Protein AF-A0A939FJS9-F1 (afdb_monomer)

Mean predicted aligned error: 6.56 Å

pLDDT: mean 89.85, std 13.13, range [45.47, 98.62]

Solvent-accessible surface area (backbone atoms only — not comparable to full-atom values): 5928 Å² total; per-residue (Å²): 131,86,79,87,69,78,88,71,58,67,50,75,50,76,41,86,49,49,79,48,79,47,75,41,85,88,76,39,36,36,40,40,39,37,29,63,54,48,31,44,37,36,37,66,84,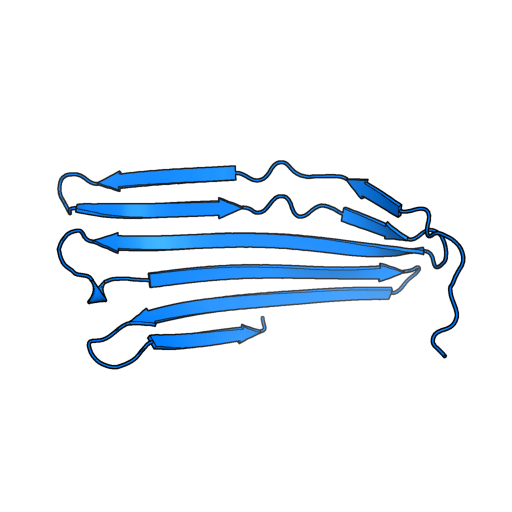80,51,42,33,38,36,42,48,47,42,37,41,38,36,38,34,69,96,37,83,51,58,33,35,41,38,39,40,40,37,42,36,41,34,46,89,94,49,72,49,77,50,39,37,41,37,40,36,39,41,55,103,85,49,75,52,76,50,77,44,82,108

Sequence (107 aa):
PPREGPPHSVWLTPIPGERRVEYDAETGEQVITTTPADGVMTDHADGLTRGGEALDRFRLVEGDPLSATVESEREETLSRGEWAVRVHTRSRMTADAHEFCVVNHLA

Radius of gyration: 19.01 Å; Cα contacts (8 Å, |Δi|>4): 238; chains: 1; bounding box: 45×37×49 Å

Foldseek 3Di:
DDDDDDPWPKDWDWDDKDWDWDADPVFQKIKIKIWDRWTWMATPVQGKIKTKTKIKIWMDHPPDPQATKIKMWMWIKIDHDPDIDIWIKIKMWGDDPPDIDIDMDTD

Structure (mmCIF, N/CA/C/O backbone):
data_AF-A0A939FJS9-F1
#
_entry.id   AF-A0A939FJS9-F1
#
loop_
_atom_site.group_PDB
_atom_site.id
_atom_site.type_symbol
_atom_site.label_atom_id
_atom_site.label_alt_id
_atom_site.label_comp_id
_atom_site.label_asym_id
_atom_site.label_entity_id
_atom_site.label_seq_id
_atom_site.pdbx_PDB_ins_code
_atom_site.Cartn_x
_atom_site.Cartn_y
_atom_site.Cartn_z
_atom_site.occupancy
_atom_site.B_iso_or_equiv
_atom_site.auth_seq_id
_atom_site.auth_comp_id
_atom_site.auth_asym_id
_atom_site.auth_atom_id
_atom_site.pdbx_PDB_model_num
ATOM 1 N N . PRO A 1 1 ? 27.212 -23.311 -8.558 1.00 45.47 1 PRO A N 1
ATOM 2 C CA . PRO A 1 1 ? 27.299 -22.010 -7.852 1.00 45.47 1 PRO A CA 1
ATOM 3 C C . PRO A 1 1 ? 26.573 -20.902 -8.637 1.00 45.47 1 PRO A C 1
ATOM 5 O O . PRO A 1 1 ? 26.569 -20.973 -9.868 1.00 45.47 1 PRO A O 1
ATOM 8 N N . PRO A 1 2 ? 25.964 -19.903 -7.973 1.00 45.78 2 PRO A N 1
ATOM 9 C CA . PRO A 1 2 ? 25.552 -18.673 -8.647 1.00 45.78 2 PRO A CA 1
ATOM 10 C C . PRO A 1 2 ? 26.795 -18.027 -9.269 1.00 45.78 2 PRO A C 1
ATOM 12 O O . PRO A 1 2 ? 27.852 -18.001 -8.638 1.00 45.78 2 PRO A O 1
ATOM 15 N N . ARG A 1 3 ? 26.710 -17.573 -10.521 1.00 55.31 3 ARG A N 1
ATOM 16 C CA . ARG A 1 3 ? 27.786 -16.775 -11.120 1.00 55.31 3 ARG A CA 1
ATOM 17 C C . ARG A 1 3 ? 27.683 -15.359 -10.563 1.00 55.31 3 ARG A C 1
ATOM 19 O O . ARG A 1 3 ? 26.636 -14.741 -10.725 1.00 55.31 3 ARG A O 1
ATOM 26 N N . GLU A 1 4 ? 28.749 -14.861 -9.942 1.00 50.12 4 GLU A N 1
ATOM 27 C CA . GLU A 1 4 ? 28.893 -13.427 -9.684 1.00 50.12 4 GLU A CA 1
ATOM 28 C C . GLU A 1 4 ? 28.947 -12.701 -11.033 1.00 50.12 4 GLU A C 1
ATOM 30 O O . GLU A 1 4 ? 29.824 -12.960 -11.862 1.00 50.12 4 GLU A O 1
ATOM 35 N N . GLY A 1 5 ?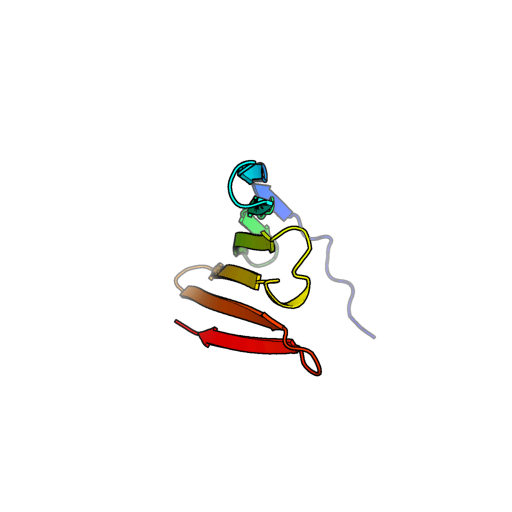 27.943 -11.860 -11.284 1.00 55.59 5 GLY A N 1
ATOM 36 C CA . GLY A 1 5 ? 27.952 -10.907 -12.387 1.00 55.59 5 GLY A CA 1
ATOM 37 C C . GLY A 1 5 ? 28.833 -9.699 -12.051 1.00 55.59 5 GLY A C 1
ATOM 38 O O . GLY A 1 5 ? 29.164 -9.490 -10.882 1.00 55.59 5 GLY A O 1
ATOM 39 N N . PRO A 1 6 ? 29.239 -8.902 -13.054 1.00 57.62 6 PRO A N 1
ATOM 40 C CA . PRO A 1 6 ? 29.939 -7.647 -12.800 1.00 57.62 6 PRO A CA 1
ATOM 41 C C . PRO A 1 6 ? 29.091 -6.731 -11.896 1.00 57.62 6 PRO A C 1
ATOM 43 O O . PRO A 1 6 ? 27.864 -6.830 -11.916 1.00 57.62 6 PRO A O 1
ATOM 46 N N . PRO A 1 7 ? 29.713 -5.835 -11.108 1.00 58.28 7 PRO A N 1
ATOM 47 C CA . PRO A 1 7 ? 28.971 -4.869 -10.309 1.00 58.28 7 PRO A CA 1
ATOM 48 C C . PRO A 1 7 ? 28.065 -4.040 -11.225 1.00 58.28 7 PRO A C 1
ATOM 50 O O . PRO A 1 7 ? 28.537 -3.369 -12.143 1.00 58.28 7 PRO A O 1
ATOM 53 N N . HIS A 1 8 ? 26.759 -4.123 -10.988 1.00 59.72 8 HIS A N 1
ATOM 54 C CA . HIS A 1 8 ? 25.753 -3.391 -11.746 1.00 59.72 8 HIS A CA 1
ATOM 55 C C . HIS A 1 8 ? 25.898 -1.895 -11.447 1.00 59.72 8 HIS A C 1
ATOM 57 O O . HIS A 1 8 ? 25.835 -1.484 -10.286 1.00 59.72 8 HIS A O 1
ATOM 63 N N . SER A 1 9 ? 26.106 -1.068 -12.476 1.00 66.00 9 SER A N 1
ATOM 64 C CA . SER A 1 9 ? 25.958 0.379 -12.330 1.00 66.00 9 SER A CA 1
ATOM 65 C C . SER A 1 9 ? 24.469 0.702 -12.363 1.00 66.00 9 SER A C 1
ATOM 67 O O . SER A 1 9 ? 23.807 0.601 -13.394 1.00 66.00 9 SER A O 1
ATOM 69 N N . VAL A 1 10 ? 23.946 1.042 -11.191 1.00 71.94 10 VAL A N 1
ATOM 70 C CA . VAL A 1 10 ? 2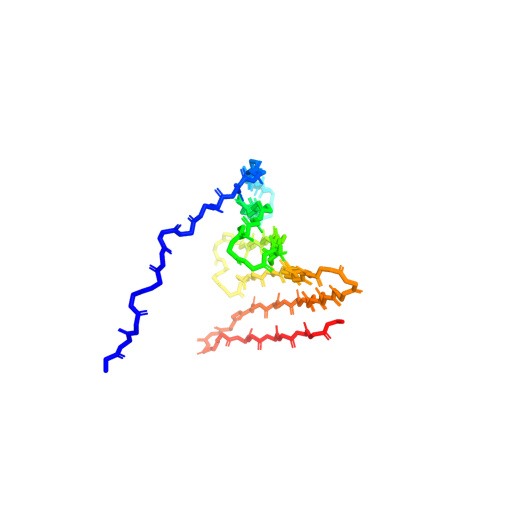2.540 1.368 -10.978 1.00 71.94 10 VAL A CA 1
ATOM 71 C C . VAL A 1 10 ? 22.399 2.878 -10.840 1.00 71.94 10 VAL A C 1
ATOM 73 O O . VAL A 1 10 ? 23.116 3.488 -10.045 1.00 71.94 10 VAL A O 1
ATOM 76 N N . TRP A 1 11 ? 21.450 3.473 -11.561 1.00 72.88 11 TRP A N 1
ATOM 77 C CA . TRP A 1 11 ? 20.958 4.813 -11.227 1.00 72.88 11 TRP A CA 1
ATOM 78 C C . TRP A 1 11 ? 19.673 4.708 -10.444 1.00 72.88 11 TRP A C 1
ATOM 80 O O . TRP A 1 11 ? 18.785 3.950 -10.820 1.00 72.88 11 TRP A O 1
ATOM 90 N N . LEU A 1 12 ? 19.579 5.506 -9.386 1.00 73.44 12 LEU A N 1
ATOM 91 C CA . LEU A 1 12 ? 18.376 5.680 -8.594 1.00 73.44 12 LEU A CA 1
ATOM 92 C C . LEU A 1 12 ? 17.941 7.139 -8.708 1.00 73.44 12 LEU A C 1
ATOM 94 O O . LEU A 1 12 ? 18.711 8.040 -8.375 1.00 73.44 12 LEU A O 1
ATOM 98 N N . THR A 1 13 ? 16.706 7.360 -9.141 1.00 74.25 13 THR A N 1
ATOM 99 C CA . THR A 1 13 ? 16.028 8.651 -8.992 1.00 74.25 13 THR A CA 1
ATOM 100 C C . THR A 1 13 ? 15.091 8.541 -7.792 1.00 74.25 13 THR A C 1
ATOM 102 O O . THR A 1 13 ? 13.995 8.003 -7.954 1.00 74.25 13 THR A O 1
ATOM 105 N N . PRO A 1 14 ? 15.509 8.955 -6.580 1.00 66.25 14 PRO A N 1
ATOM 106 C CA . PRO A 1 14 ? 14.671 8.843 -5.395 1.00 66.25 14 PRO A CA 1
ATOM 107 C C . PRO A 1 14 ? 13.535 9.865 -5.445 1.00 66.25 14 PRO A C 1
ATOM 109 O O . PRO A 1 14 ? 13.742 11.021 -5.819 1.00 66.25 14 PRO A O 1
ATOM 112 N N . ILE A 1 15 ? 12.354 9.450 -5.002 1.00 70.56 15 ILE A N 1
ATOM 113 C CA . ILE A 1 15 ? 11.243 10.346 -4.686 1.00 70.56 15 ILE A CA 1
ATOM 114 C C . ILE A 1 15 ? 11.174 10.416 -3.157 1.00 70.56 15 ILE A C 1
ATOM 116 O O . ILE A 1 15 ? 11.288 9.377 -2.506 1.00 70.56 15 ILE A O 1
ATOM 120 N N . PRO A 1 16 ? 11.069 11.605 -2.539 1.00 75.12 16 PRO A N 1
ATOM 121 C CA . PRO A 1 16 ? 10.903 11.681 -1.097 1.00 75.12 16 PRO A CA 1
ATOM 122 C C . PRO A 1 16 ? 9.589 11.004 -0.710 1.00 75.12 16 PRO A C 1
ATOM 124 O O . PRO A 1 16 ? 8.527 11.366 -1.212 1.00 75.12 16 PRO A O 1
ATOM 127 N N . GLY A 1 17 ? 9.672 10.035 0.196 1.00 84.06 17 GLY A N 1
ATOM 128 C CA . GLY A 1 17 ? 8.481 9.493 0.826 1.00 84.06 17 GLY A CA 1
ATOM 129 C C . GLY A 1 17 ? 7.833 10.531 1.741 1.00 84.06 17 GLY A C 1
ATOM 130 O O . GLY A 1 17 ? 8.520 11.369 2.334 1.00 84.06 17 GLY A O 1
ATOM 131 N N . GLU A 1 18 ? 6.516 10.468 1.882 1.00 92.00 18 GLU A N 1
ATOM 132 C CA . GLU A 1 18 ? 5.745 11.323 2.777 1.00 92.00 18 GLU A CA 1
ATOM 133 C C . GLU A 1 18 ? 5.078 10.477 3.861 1.00 92.00 18 GLU A C 1
ATOM 135 O O . GLU A 1 18 ? 4.636 9.353 3.623 1.00 92.00 18 GLU A O 1
ATOM 140 N N . ARG A 1 19 ? 4.978 11.032 5.071 1.00 95.00 19 ARG A N 1
ATOM 141 C CA . ARG A 1 19 ? 4.135 10.483 6.132 1.00 95.00 19 ARG A CA 1
ATOM 142 C C . ARG A 1 19 ? 3.280 11.587 6.728 1.00 95.00 19 ARG A C 1
ATOM 144 O O . ARG A 1 19 ? 3.798 12.503 7.365 1.00 95.00 19 ARG A O 1
ATOM 151 N N . ARG A 1 20 ? 1.967 11.441 6.596 1.00 97.25 20 ARG A N 1
ATOM 152 C CA . ARG A 1 20 ? 0.960 12.337 7.160 1.00 97.25 20 ARG A CA 1
ATOM 153 C C . ARG A 1 20 ? 0.168 11.608 8.237 1.00 97.25 20 ARG A C 1
ATOM 155 O O . ARG A 1 20 ? -0.222 10.459 8.049 1.00 97.25 20 ARG A O 1
ATOM 162 N N . VAL A 1 21 ? -0.052 12.274 9.366 1.00 98.06 21 VAL A N 1
ATOM 163 C CA . VAL A 1 21 ? -0.894 11.775 10.460 1.00 98.06 21 VAL A CA 1
ATOM 164 C C . VAL A 1 21 ? -1.998 12.780 10.701 1.00 98.06 21 VAL A C 1
ATOM 166 O O . VAL A 1 21 ? -1.728 13.965 10.886 1.00 98.06 21 VAL A O 1
ATOM 169 N N . GLU A 1 22 ? -3.226 12.292 10.709 1.00 98.44 22 GLU A N 1
ATOM 170 C CA . GLU A 1 22 ? -4.431 13.066 10.962 1.00 98.44 22 GLU A CA 1
ATOM 171 C C . GLU A 1 22 ? -5.171 12.424 12.128 1.00 98.44 22 GLU A C 1
ATOM 173 O O . GLU A 1 22 ? -5.243 11.199 12.223 1.00 98.44 22 GLU A O 1
ATOM 178 N N . TYR A 1 23 ? -5.672 13.252 13.038 1.00 98.19 23 TYR A N 1
ATOM 179 C CA . TYR A 1 23 ? -6.454 12.813 14.186 1.00 98.19 23 TYR A CA 1
ATOM 180 C C . TYR A 1 23 ? -7.684 13.702 14.317 1.00 98.19 23 TYR A C 1
ATOM 182 O O . TYR A 1 23 ? -7.561 14.928 14.365 1.00 98.19 23 TYR A O 1
ATOM 190 N N . ASP A 1 24 ? -8.847 13.069 14.369 1.00 97.81 24 ASP A N 1
ATOM 191 C CA . ASP A 1 24 ? -10.122 13.694 14.670 1.00 97.81 24 ASP A CA 1
ATOM 192 C C . ASP A 1 24 ? -10.430 13.503 16.159 1.00 97.81 24 ASP A C 1
ATOM 194 O O . ASP A 1 24 ? -10.660 12.391 16.631 1.00 97.81 24 ASP A O 1
ATOM 198 N N . ALA A 1 25 ? -10.433 14.607 16.905 1.00 97.12 25 ALA A N 1
ATOM 199 C CA . ALA A 1 25 ? -10.686 14.595 18.341 1.00 97.12 25 ALA A CA 1
ATOM 200 C C . ALA A 1 25 ? -12.171 14.421 18.707 1.00 97.12 25 ALA A C 1
ATOM 202 O O . ALA A 1 25 ? -12.466 14.105 19.857 1.00 97.12 25 ALA A O 1
ATOM 203 N N . GLU A 1 26 ? -13.104 14.653 17.777 1.00 97.75 26 GLU A N 1
ATOM 204 C CA . GLU A 1 26 ? -14.536 14.435 18.012 1.00 97.75 26 GLU A CA 1
ATOM 205 C C . GLU A 1 26 ? -14.870 12.944 17.943 1.00 97.75 26 GLU A C 1
ATOM 207 O O . GLU A 1 26 ? -15.577 12.421 18.804 1.00 97.75 26 GLU A O 1
ATOM 212 N N . THR A 1 27 ? -14.335 12.255 16.934 1.00 96.81 27 THR A N 1
ATOM 213 C CA . THR A 1 27 ? -14.620 10.834 16.686 1.00 96.81 27 THR A CA 1
ATOM 214 C C . THR A 1 27 ? -13.580 9.886 17.282 1.00 96.81 27 THR A C 1
ATOM 216 O O . THR A 1 27 ? -13.846 8.691 17.399 1.00 96.81 27 THR A O 1
ATOM 219 N N . GLY A 1 28 ? -12.403 10.390 17.664 1.00 97.88 28 GLY A N 1
ATOM 220 C CA . GLY A 1 28 ? -11.264 9.577 18.097 1.00 97.88 28 GLY A CA 1
ATOM 221 C C . GLY A 1 28 ? -10.573 8.836 16.947 1.00 97.88 28 GLY A C 1
ATOM 222 O O . GLY A 1 28 ? -9.768 7.937 17.193 1.00 97.88 28 GLY A O 1
ATOM 223 N N . GLU A 1 29 ? -10.891 9.164 15.692 1.00 98.44 29 GLU A N 1
ATOM 224 C CA . GLU A 1 29 ? -10.305 8.520 14.523 1.00 98.44 29 GLU A CA 1
ATOM 225 C C . GLU A 1 29 ? -8.897 9.046 14.226 1.00 98.44 29 GLU A C 1
ATOM 227 O O . GLU A 1 29 ? -8.660 10.249 14.123 1.00 98.44 29 GLU A O 1
ATOM 232 N N . GLN A 1 30 ? -7.958 8.130 14.007 1.00 98.56 30 GLN A N 1
ATOM 233 C CA . GLN A 1 30 ? -6.628 8.421 13.498 1.00 98.56 30 GLN A CA 1
ATOM 234 C C . GLN A 1 30 ? -6.445 7.819 12.107 1.00 98.56 30 GLN A C 1
ATOM 236 O O . GLN A 1 30 ? -6.710 6.635 11.888 1.00 98.56 30 GLN A O 1
ATOM 241 N N . VAL A 1 31 ? -5.918 8.624 11.184 1.00 98.56 31 VAL A N 1
ATOM 242 C CA . VAL A 1 31 ? -5.510 8.191 9.847 1.00 98.56 31 VAL A CA 1
ATOM 243 C C . VAL A 1 31 ? -4.027 8.479 9.644 1.00 98.56 31 VAL A C 1
ATOM 245 O O . VAL A 1 31 ? -3.560 9.599 9.847 1.00 98.56 31 VAL A O 1
ATOM 248 N N . ILE A 1 32 ? -3.270 7.468 9.224 1.00 98.19 32 ILE A N 1
ATOM 249 C CA . ILE A 1 32 ? -1.868 7.607 8.824 1.00 98.19 32 ILE A CA 1
ATOM 250 C C . ILE A 1 32 ? -1.784 7.314 7.333 1.00 98.19 32 ILE A C 1
ATOM 252 O O . ILE A 1 32 ? -2.101 6.206 6.907 1.00 98.19 32 ILE A O 1
ATOM 256 N N . THR A 1 33 ? -1.324 8.286 6.551 1.00 98.19 33 THR A N 1
ATOM 257 C CA . THR A 1 33 ? -1.054 8.114 5.121 1.00 98.19 33 THR A CA 1
ATOM 258 C C . THR A 1 33 ? 0.450 8.104 4.892 1.00 98.19 33 THR A C 1
ATOM 260 O O . THR A 1 33 ? 1.143 9.009 5.360 1.00 98.19 33 THR A O 1
ATOM 263 N N . THR A 1 34 ? 0.960 7.088 4.197 1.00 96.50 34 THR A N 1
ATOM 264 C CA . THR A 1 34 ? 2.383 6.973 3.849 1.00 96.50 34 THR A CA 1
ATOM 265 C C . THR A 1 34 ? 2.547 6.762 2.351 1.00 96.50 34 THR A C 1
ATOM 267 O O . THR A 1 34 ? 1.873 5.910 1.775 1.00 96.50 34 THR A O 1
ATOM 270 N N . THR A 1 35 ? 3.469 7.494 1.738 1.00 93.00 35 THR A N 1
ATOM 271 C CA . THR A 1 35 ? 4.028 7.179 0.421 1.00 93.00 35 THR A CA 1
ATOM 272 C C . THR A 1 35 ? 5.488 6.772 0.626 1.00 93.00 35 THR A C 1
ATOM 274 O O . THR A 1 35 ? 6.290 7.573 1.109 1.00 93.00 35 THR A O 1
ATOM 277 N N . PRO A 1 36 ? 5.861 5.508 0.377 1.00 81.00 36 PRO A N 1
ATOM 278 C CA . PRO A 1 36 ? 7.252 5.081 0.411 1.00 81.00 36 PRO A CA 1
ATOM 279 C C . PRO A 1 36 ? 8.109 5.845 -0.601 1.00 81.00 36 PRO A C 1
ATOM 281 O O . PRO A 1 36 ? 7.626 6.315 -1.629 1.00 81.00 36 PRO A O 1
ATOM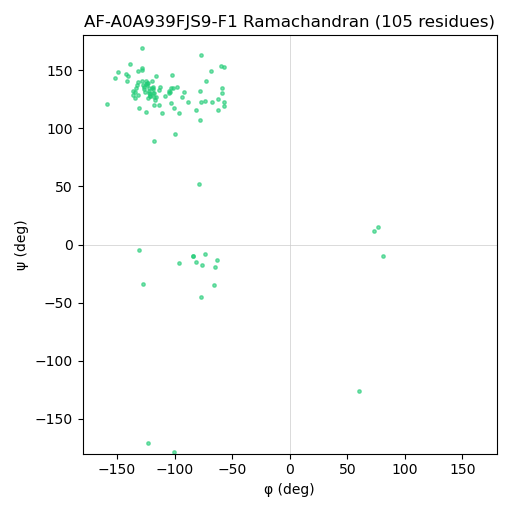 284 N N . ALA A 1 37 ? 9.402 5.955 -0.303 1.00 72.19 37 ALA A N 1
ATOM 285 C CA . ALA A 1 37 ? 10.389 6.594 -1.167 1.00 72.19 37 ALA A CA 1
ATOM 286 C C . ALA A 1 37 ? 10.824 5.659 -2.312 1.00 72.19 37 ALA A C 1
ATOM 288 O O . ALA A 1 37 ? 12.018 5.400 -2.493 1.00 72.19 37 ALA A O 1
ATOM 289 N N . ASP A 1 38 ? 9.855 5.117 -3.046 1.00 71.38 38 ASP A N 1
ATOM 290 C CA . ASP A 1 38 ? 10.119 4.222 -4.164 1.00 71.38 38 ASP A CA 1
ATOM 291 C C . ASP A 1 38 ? 10.453 5.078 -5.391 1.00 71.38 38 ASP A C 1
ATOM 293 O O . ASP A 1 38 ? 9.698 5.944 -5.829 1.00 71.38 38 ASP A O 1
ATOM 297 N N . GLY A 1 39 ? 11.690 4.931 -5.856 1.00 78.62 39 GLY A N 1
ATOM 298 C CA . GLY A 1 39 ? 12.231 5.676 -6.983 1.00 78.62 39 GLY A CA 1
ATOM 299 C C . GLY A 1 39 ? 12.233 4.862 -8.269 1.00 78.62 39 GLY A C 1
ATOM 300 O O . GLY A 1 39 ? 11.861 3.689 -8.304 1.00 78.62 39 GLY A O 1
ATOM 301 N N . VAL A 1 40 ? 12.752 5.472 -9.330 1.00 87.69 40 VAL A N 1
ATOM 302 C CA . VAL A 1 40 ? 13.051 4.755 -10.574 1.00 87.69 40 VAL A CA 1
ATOM 303 C C . VAL A 1 40 ? 14.493 4.273 -10.540 1.00 87.69 40 VAL A C 1
ATOM 305 O O . VAL A 1 40 ? 15.410 5.040 -10.233 1.00 87.69 40 VAL A O 1
ATOM 308 N N . MET A 1 41 ? 14.682 3.001 -10.867 1.00 89.06 41 MET A N 1
ATOM 309 C CA . MET A 1 41 ? 15.961 2.317 -10.922 1.00 89.06 41 MET A CA 1
ATOM 310 C C . MET A 1 41 ? 16.248 1.836 -12.344 1.00 89.06 41 MET A C 1
ATOM 312 O O . MET A 1 41 ? 15.408 1.164 -12.934 1.00 89.06 41 MET A O 1
ATOM 316 N N . THR A 1 42 ? 17.435 2.118 -12.882 1.00 90.44 42 THR A N 1
ATOM 317 C C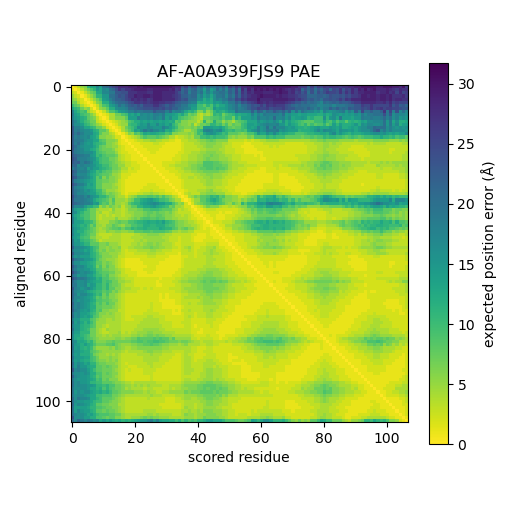A . THR A 1 42 ? 17.874 1.566 -14.176 1.00 90.44 42 THR A CA 1
ATOM 318 C C . THR A 1 42 ? 19.184 0.801 -14.020 1.00 90.44 42 THR A C 1
ATOM 320 O O . THR A 1 42 ? 20.170 1.354 -13.527 1.00 90.44 42 THR A O 1
ATOM 323 N N . ASP A 1 43 ? 19.194 -0.456 -14.470 1.00 88.88 43 ASP A N 1
ATOM 324 C CA . ASP A 1 43 ? 20.388 -1.296 -14.583 1.00 88.88 43 ASP A CA 1
ATOM 325 C C . ASP A 1 43 ? 21.050 -1.075 -15.950 1.00 88.88 43 ASP A C 1
ATOM 327 O O . ASP A 1 43 ? 20.435 -1.258 -17.000 1.00 88.88 43 ASP A O 1
ATOM 331 N N . HIS A 1 44 ? 22.317 -0.675 -15.962 1.00 83.12 44 HIS A N 1
ATOM 332 C CA . HIS A 1 44 ? 23.068 -0.472 -17.201 1.00 83.12 44 HIS A CA 1
ATOM 333 C C . HIS A 1 44 ? 23.650 -1.733 -17.825 1.00 83.12 44 HIS A C 1
ATOM 335 O O . HIS A 1 44 ? 24.058 -1.684 -18.986 1.00 83.12 44 HIS A O 1
ATOM 341 N N . ALA A 1 45 ? 23.720 -2.842 -17.089 1.00 85.88 45 ALA A N 1
ATOM 342 C CA . ALA A 1 45 ? 24.212 -4.096 -17.641 1.00 85.88 45 ALA A CA 1
ATOM 343 C C . ALA A 1 45 ? 23.273 -4.625 -18.733 1.00 85.88 45 ALA A C 1
ATOM 345 O O . ALA A 1 45 ? 23.735 -5.206 -19.716 1.00 85.88 45 ALA A O 1
ATOM 346 N N . ASP A 1 46 ? 21.965 -4.409 -18.575 1.00 88.12 46 ASP A N 1
ATOM 347 C CA . ASP A 1 46 ? 20.952 -4.904 -19.504 1.00 88.12 46 ASP A CA 1
ATOM 348 C C . ASP A 1 46 ? 19.924 -3.850 -19.955 1.00 88.12 46 ASP A C 1
ATOM 350 O O . ASP A 1 46 ? 19.112 -4.141 -20.831 1.00 88.12 46 ASP A O 1
ATOM 354 N N . GLY A 1 47 ? 19.966 -2.629 -19.418 1.00 89.69 47 GLY A N 1
ATOM 355 C CA . GLY A 1 47 ? 19.049 -1.542 -19.765 1.00 89.69 47 GLY A CA 1
ATOM 356 C C . GLY A 1 47 ? 17.654 -1.675 -19.149 1.00 89.69 47 GLY A C 1
ATOM 357 O O . GLY A 1 47 ? 16.727 -1.012 -19.619 1.00 89.69 47 GLY A O 1
ATOM 358 N N . LEU A 1 48 ? 17.465 -2.544 -18.150 1.00 94.06 48 LEU A N 1
ATOM 359 C CA . LEU A 1 48 ? 16.187 -2.714 -17.466 1.00 94.06 48 LEU A CA 1
ATOM 360 C C . LEU A 1 48 ? 15.905 -1.531 -16.538 1.00 94.06 48 LEU A C 1
ATOM 362 O O . LEU A 1 48 ? 16.659 -1.266 -15.605 1.00 94.06 48 LEU A O 1
ATOM 366 N N . THR A 1 49 ? 14.769 -0.874 -16.751 1.00 94.62 49 THR A N 1
ATOM 367 C CA . THR A 1 49 ? 14.229 0.140 -15.842 1.00 94.62 49 THR A CA 1
ATOM 368 C C . THR A 1 49 ? 13.103 -0.452 -15.006 1.00 94.62 49 THR A C 1
ATOM 370 O O . THR A 1 49 ? 12.234 -1.148 -15.536 1.00 94.62 49 THR A O 1
ATOM 373 N N . ARG A 1 50 ? 13.121 -0.173 -13.702 1.00 93.25 50 ARG A N 1
ATOM 374 C CA . ARG A 1 50 ? 12.091 -0.528 -12.725 1.00 93.25 50 ARG A CA 1
ATOM 375 C C . ARG A 1 50 ? 11.618 0.725 -12.011 1.00 93.25 50 ARG A C 1
ATOM 377 O O . ARG A 1 50 ? 12.440 1.571 -11.674 1.00 93.25 50 ARG A O 1
ATOM 384 N N . GLY A 1 51 ? 10.330 0.831 -11.750 1.00 92.19 51 GLY A N 1
ATOM 385 C CA . GLY A 1 51 ? 9.773 1.897 -10.926 1.00 92.19 51 GLY A CA 1
ATOM 386 C C . GLY A 1 51 ? 8.677 1.337 -10.044 1.00 92.19 51 GLY A C 1
ATOM 387 O O . GLY A 1 51 ? 7.955 0.443 -10.484 1.00 92.19 51 GLY A O 1
ATOM 388 N N . GLY A 1 52 ? 8.573 1.868 -8.834 1.00 90.38 52 GLY A N 1
ATOM 389 C CA . GLY A 1 52 ? 7.521 1.529 -7.890 1.00 90.38 52 GLY A CA 1
ATOM 390 C C . GLY A 1 52 ? 6.805 2.793 -7.440 1.00 90.38 52 GLY A C 1
ATOM 391 O O . GLY A 1 52 ? 7.451 3.806 -7.182 1.00 90.38 52 GLY A O 1
ATOM 392 N N . GLU A 1 53 ? 5.484 2.726 -7.341 1.00 90.50 53 GLU A N 1
ATOM 393 C CA . GLU A 1 53 ? 4.689 3.705 -6.607 1.00 90.50 53 GLU A CA 1
ATOM 394 C C . GLU A 1 53 ? 3.877 2.981 -5.540 1.00 90.50 53 GLU A C 1
ATOM 396 O O . GLU A 1 53 ? 3.308 1.909 -5.772 1.00 90.50 53 GLU A O 1
ATOM 401 N N . ALA A 1 54 ? 3.801 3.578 -4.356 1.00 92.50 54 ALA A N 1
ATOM 402 C CA . ALA A 1 54 ? 3.082 2.997 -3.241 1.00 92.50 54 ALA A CA 1
ATOM 403 C C . ALA A 1 54 ? 2.345 4.066 -2.430 1.00 92.50 54 ALA A C 1
ATOM 405 O O . ALA A 1 54 ? 2.849 5.162 -2.181 1.00 92.50 54 ALA A O 1
ATOM 406 N N . LEU A 1 55 ? 1.139 3.713 -1.991 1.00 94.81 55 LEU A N 1
ATOM 407 C CA . LEU A 1 55 ? 0.321 4.499 -1.077 1.00 94.81 55 LEU A CA 1
ATOM 408 C C . LEU A 1 55 ? -0.273 3.568 -0.027 1.00 94.81 55 LEU A C 1
ATOM 410 O O . LEU A 1 55 ? -0.909 2.574 -0.374 1.00 94.81 55 LEU A O 1
ATOM 414 N N . ASP A 1 56 ? -0.104 3.913 1.245 1.00 97.19 56 ASP A N 1
ATOM 415 C CA . ASP A 1 56 ? -0.706 3.210 2.375 1.00 97.19 56 ASP A CA 1
ATOM 416 C C . ASP A 1 56 ? -1.558 4.154 3.209 1.00 97.19 56 ASP A C 1
ATOM 418 O O . ASP A 1 56 ? -1.122 5.252 3.554 1.00 97.19 56 ASP A O 1
ATOM 422 N N . ARG A 1 57 ? -2.761 3.706 3.571 1.00 98.31 57 ARG A N 1
ATOM 423 C CA . ARG A 1 57 ? -3.681 4.403 4.473 1.00 98.31 57 ARG A CA 1
ATOM 424 C C . ARG A 1 57 ? -4.062 3.469 5.615 1.00 98.31 57 ARG A C 1
ATOM 426 O O . ARG A 1 57 ? -4.737 2.465 5.405 1.00 98.31 57 ARG A O 1
ATOM 433 N N . PHE A 1 58 ? -3.641 3.818 6.824 1.00 98.25 58 PHE A N 1
ATOM 434 C CA . PHE A 1 58 ? -3.980 3.120 8.063 1.00 98.25 58 PHE A CA 1
ATOM 435 C C . PHE A 1 58 ? -5.039 3.925 8.808 1.00 98.25 58 PHE A C 1
ATOM 437 O O . PHE A 1 58 ? -4.889 5.138 8.933 1.00 98.25 58 PHE A O 1
ATOM 444 N N . ARG A 1 59 ? -6.084 3.268 9.310 1.00 98.44 59 ARG A N 1
ATOM 445 C CA . ARG A 1 59 ? -7.187 3.893 10.050 1.00 98.44 59 ARG A CA 1
ATOM 446 C C . ARG A 1 59 ? -7.489 3.107 11.321 1.00 98.44 59 ARG A C 1
ATOM 448 O O . ARG A 1 59 ? -7.532 1.878 11.273 1.00 98.44 59 ARG A O 1
ATOM 455 N N . LEU A 1 60 ? -7.718 3.810 12.428 1.00 98.31 60 LEU A N 1
ATOM 456 C CA . LEU A 1 60 ? -8.123 3.236 13.713 1.00 98.31 60 LEU A CA 1
ATOM 457 C C . LEU A 1 60 ? -8.942 4.258 14.512 1.00 98.31 60 LEU A C 1
ATOM 459 O O . LEU A 1 60 ? -8.626 5.443 14.482 1.00 98.31 60 LEU A O 1
ATOM 463 N N . VAL A 1 61 ? -9.951 3.796 15.243 1.00 98.38 61 VAL A N 1
ATOM 464 C CA . VAL A 1 61 ? -10.756 4.590 16.171 1.00 98.38 61 VAL A CA 1
ATOM 465 C C . VAL A 1 61 ? -10.332 4.243 17.593 1.00 98.38 61 VAL A C 1
ATOM 467 O O . VAL A 1 61 ? -10.210 3.074 17.964 1.00 98.38 61 VAL A O 1
ATOM 470 N N . GLU A 1 62 ? -10.069 5.264 18.401 1.00 97.50 62 GLU A N 1
ATOM 471 C CA . GLU A 1 62 ? -9.675 5.088 19.794 1.00 97.50 62 GLU A CA 1
ATOM 472 C C . GLU A 1 62 ? -10.740 4.313 20.590 1.00 97.50 62 GLU A C 1
ATOM 474 O O . GLU A 1 62 ? -11.929 4.616 20.549 1.00 97.50 62 GLU A O 1
ATOM 479 N N . GLY A 1 63 ? -10.308 3.284 21.324 1.00 97.44 63 GLY A N 1
ATOM 480 C CA . GLY A 1 63 ? -11.201 2.425 22.107 1.00 97.44 63 GLY A CA 1
ATOM 481 C C . GLY A 1 63 ? -11.911 1.321 21.314 1.00 97.44 63 GLY A C 1
ATOM 482 O O . GLY A 1 63 ? -12.463 0.419 21.943 1.00 97.44 63 GLY A O 1
ATOM 483 N N . ASP A 1 64 ? -11.841 1.326 19.978 1.00 97.56 64 ASP A N 1
ATOM 484 C CA . ASP A 1 64 ? -12.370 0.261 19.119 1.00 97.56 64 ASP A CA 1
ATOM 485 C C . ASP A 1 64 ? -11.246 -0.415 18.308 1.00 97.56 64 ASP A C 1
ATOM 487 O O . ASP A 1 64 ? -10.946 -0.020 17.179 1.00 97.56 64 ASP A O 1
ATOM 491 N N . PRO A 1 65 ? -10.604 -1.468 18.848 1.00 94.69 65 PRO A N 1
ATOM 492 C CA . PRO A 1 65 ? -9.542 -2.173 18.135 1.00 94.69 65 PRO A CA 1
ATOM 493 C C . PRO A 1 65 ? -10.029 -2.895 16.867 1.00 94.69 65 PRO A C 1
ATOM 495 O O . PRO A 1 65 ? -9.205 -3.206 16.007 1.00 94.69 65 PRO A O 1
ATOM 498 N N . LEU A 1 66 ? -11.334 -3.166 16.729 1.00 97.62 66 LEU A N 1
ATOM 499 C CA . LEU A 1 66 ? -11.897 -3.848 15.557 1.00 97.62 66 LEU A CA 1
ATOM 500 C C . LEU A 1 66 ? -12.175 -2.883 14.399 1.00 97.62 66 LEU A C 1
ATOM 502 O O . LEU A 1 66 ? -12.409 -3.318 13.274 1.00 97.62 66 LEU A O 1
ATOM 506 N N . SER A 1 67 ? -12.074 -1.573 14.629 1.00 97.69 67 SER A N 1
ATOM 507 C CA . SER A 1 67 ? -12.186 -0.569 13.571 1.00 97.69 67 SER A CA 1
ATOM 508 C C . SER A 1 67 ? -10.941 -0.509 12.666 1.00 97.69 67 SER A C 1
ATOM 510 O O . SER A 1 67 ? -10.928 0.241 11.683 1.00 97.69 67 SER A O 1
ATOM 512 N N . ALA A 1 68 ? -9.868 -1.227 13.019 1.00 97.94 68 ALA A N 1
ATOM 513 C CA . ALA A 1 68 ? -8.590 -1.180 12.325 1.00 97.94 68 ALA A CA 1
ATOM 514 C C . ALA A 1 68 ? -8.752 -1.537 10.840 1.00 97.94 68 ALA A C 1
ATOM 516 O O . ALA A 1 68 ? -9.216 -2.621 10.483 1.00 97.94 68 ALA A O 1
ATOM 517 N N . THR A 1 69 ? -8.342 -0.623 9.961 1.00 98.50 69 THR A N 1
ATOM 518 C CA . THR A 1 69 ? -8.330 -0.841 8.512 1.00 98.50 69 THR A CA 1
ATOM 519 C C . THR A 1 69 ? -6.988 -0.424 7.927 1.00 98.50 69 THR A C 1
ATOM 521 O O . THR A 1 69 ? -6.437 0.616 8.291 1.00 98.50 69 THR A O 1
ATOM 524 N N . VAL A 1 70 ? -6.492 -1.208 6.974 1.00 98.38 70 VAL A N 1
ATOM 525 C CA . VAL A 1 70 ? -5.361 -0.844 6.115 1.00 98.38 70 VAL A CA 1
ATOM 526 C C . VAL A 1 70 ? -5.809 -0.907 4.666 1.00 98.38 70 VAL A C 1
ATOM 528 O O . VAL A 1 70 ? -6.419 -1.890 4.254 1.00 98.38 70 VAL A O 1
ATOM 531 N N . GLU A 1 71 ? -5.502 0.126 3.895 1.00 98.25 71 GLU A N 1
ATOM 532 C CA . GLU A 1 71 ? -5.647 0.132 2.443 1.00 98.25 71 GLU A CA 1
ATOM 533 C C . GLU A 1 71 ? -4.299 0.438 1.805 1.00 98.25 71 GLU A C 1
ATOM 535 O O . GLU A 1 71 ? -3.652 1.421 2.169 1.00 98.25 71 GLU A O 1
ATOM 540 N N . SER A 1 72 ? -3.908 -0.379 0.834 1.00 97.19 72 SER A N 1
ATOM 541 C CA . SER A 1 72 ? -2.650 -0.228 0.112 1.00 97.19 72 SER A CA 1
ATOM 542 C C . SER A 1 72 ? -2.901 -0.211 -1.388 1.00 97.19 72 SER A C 1
ATOM 544 O O . SER A 1 72 ? -3.663 -1.019 -1.917 1.00 97.19 72 SER A O 1
ATOM 546 N N . GLU A 1 73 ? -2.229 0.693 -2.084 1.00 96.44 73 GLU A N 1
ATOM 547 C CA . GLU A 1 73 ? -2.147 0.730 -3.542 1.00 96.44 73 GLU A CA 1
ATOM 548 C C . GLU A 1 73 ? -0.678 0.593 -3.934 1.00 96.44 73 GLU A C 1
ATOM 550 O O . GLU A 1 73 ? 0.198 1.182 -3.290 1.00 96.44 73 GLU A O 1
ATOM 555 N N . ARG A 1 74 ? -0.402 -0.262 -4.920 1.00 94.88 74 ARG A N 1
ATOM 556 C CA . ARG A 1 74 ? 0.946 -0.528 -5.428 1.00 94.88 74 ARG A CA 1
ATOM 557 C C . ARG A 1 74 ? 0.925 -0.531 -6.941 1.00 94.88 74 ARG A C 1
ATOM 559 O O . ARG A 1 74 ? 0.110 -1.236 -7.538 1.00 94.88 74 ARG A O 1
ATOM 566 N N . GLU A 1 75 ? 1.852 0.197 -7.536 1.00 94.69 75 GLU A N 1
ATOM 567 C CA . GLU A 1 75 ? 2.182 0.090 -8.946 1.00 94.69 75 GLU A CA 1
ATOM 568 C C . GLU A 1 75 ? 3.639 -0.332 -9.091 1.00 94.69 75 GLU A C 1
ATOM 570 O O . GLU A 1 75 ? 4.525 0.261 -8.490 1.00 94.69 75 GLU A O 1
ATOM 575 N N . GLU A 1 76 ? 3.878 -1.351 -9.907 1.00 94.56 76 GLU A N 1
ATOM 576 C CA . GLU A 1 76 ? 5.212 -1.798 -10.286 1.00 94.56 76 GLU A CA 1
ATOM 577 C C . GLU A 1 76 ? 5.340 -1.716 -11.803 1.00 94.56 76 GLU A C 1
ATOM 579 O O . GLU A 1 76 ? 4.500 -2.22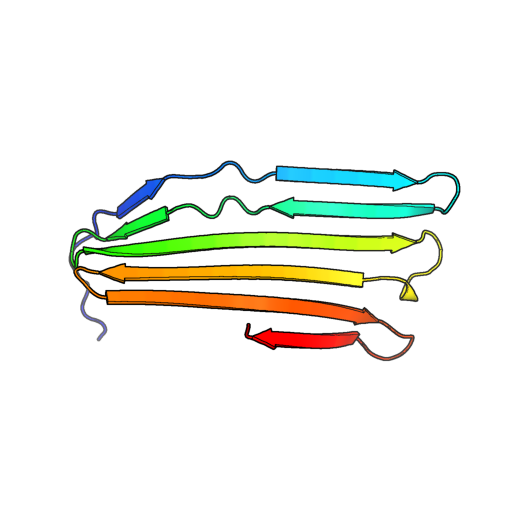8 -12.553 1.00 94.56 76 GLU A O 1
ATOM 584 N N . THR A 1 77 ? 6.413 -1.088 -12.265 1.00 95.31 77 THR A N 1
ATOM 585 C CA . THR A 1 77 ? 6.712 -0.917 -13.686 1.00 95.31 77 THR A CA 1
ATOM 586 C C . THR A 1 77 ? 8.038 -1.572 -14.031 1.00 95.31 77 THR A C 1
ATOM 588 O O . THR A 1 77 ? 9.007 -1.507 -13.277 1.00 95.31 77 THR A O 1
ATOM 591 N N . LEU A 1 78 ? 8.088 -2.212 -15.198 1.00 96.00 78 LEU A N 1
ATOM 592 C CA . LEU A 1 78 ? 9.305 -2.768 -15.783 1.00 96.00 78 LEU A CA 1
ATOM 593 C C . LEU A 1 78 ? 9.363 -2.369 -17.253 1.00 96.00 78 LEU A C 1
ATOM 595 O O . LEU A 1 78 ? 8.371 -2.510 -17.962 1.00 96.00 78 LEU A O 1
ATOM 599 N N . SER A 1 79 ? 10.513 -1.919 -17.742 1.00 96.62 79 SER A N 1
ATOM 600 C CA . SER A 1 79 ? 10.694 -1.625 -19.169 1.00 96.62 79 SER A CA 1
ATOM 601 C C . SER A 1 79 ? 12.126 -1.859 -19.633 1.00 96.62 79 SER A C 1
ATOM 603 O O . SER A 1 79 ? 13.073 -1.698 -18.862 1.00 96.62 79 SER A O 1
ATOM 605 N N . ARG A 1 80 ? 12.295 -2.255 -20.899 1.00 95.38 80 ARG A N 1
ATOM 606 C CA . ARG A 1 80 ? 13.606 -2.359 -21.563 1.00 95.38 80 ARG A CA 1
ATOM 607 C C . ARG A 1 80 ? 13.430 -2.325 -23.079 1.00 95.38 80 ARG A C 1
A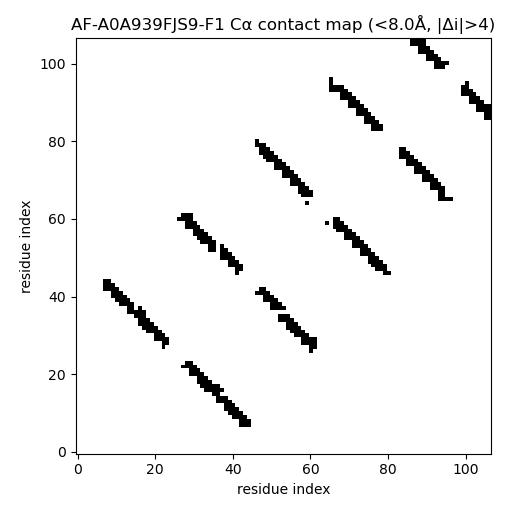TOM 609 O O . ARG A 1 80 ? 12.806 -3.216 -23.654 1.00 95.38 80 ARG A O 1
ATOM 616 N N . GLY A 1 81 ? 14.048 -1.352 -23.744 1.00 93.38 81 GLY A N 1
ATOM 617 C CA . GLY A 1 81 ? 13.855 -1.152 -25.183 1.00 93.38 81 GLY A CA 1
ATOM 618 C C . GLY A 1 81 ? 12.384 -0.868 -25.497 1.00 93.38 81 GLY A C 1
ATOM 619 O O . GLY A 1 81 ? 11.792 0.013 -24.888 1.00 93.38 81 GLY A O 1
ATOM 620 N N . GLU A 1 82 ? 11.793 -1.644 -26.406 1.00 94.81 82 GLU A N 1
ATOM 621 C CA . GLU A 1 82 ? 10.419 -1.428 -26.890 1.00 94.81 82 GLU A CA 1
ATOM 622 C C . GLU A 1 82 ? 9.318 -2.036 -26.001 1.00 94.81 82 GLU A C 1
ATOM 624 O O . GLU A 1 82 ? 8.138 -1.792 -26.245 1.00 94.81 82 GLU A O 1
ATOM 629 N N . TRP A 1 83 ? 9.652 -2.861 -24.998 1.00 96.31 83 TRP A N 1
ATOM 630 C CA . TRP A 1 83 ? 8.637 -3.477 -24.135 1.00 96.31 83 TRP A CA 1
ATOM 631 C C . TRP A 1 83 ? 8.531 -2.776 -22.782 1.00 96.31 83 TRP A C 1
ATOM 633 O O . TRP A 1 83 ? 9.528 -2.341 -22.197 1.00 96.31 83 TRP A O 1
ATOM 643 N N . ALA A 1 84 ? 7.303 -2.742 -22.265 1.00 96.75 84 ALA A N 1
ATOM 644 C CA . ALA A 1 84 ? 6.973 -2.260 -20.935 1.00 96.75 84 ALA A CA 1
ATOM 645 C C . ALA A 1 84 ? 5.865 -3.122 -20.307 1.00 96.75 84 ALA A C 1
ATOM 647 O O . ALA A 1 84 ? 4.984 -3.628 -21.003 1.00 96.75 84 ALA A O 1
ATOM 648 N N . VAL A 1 85 ? 5.922 -3.281 -18.988 1.00 97.25 85 VAL A N 1
ATOM 649 C CA . VAL A 1 85 ? 4.935 -3.965 -18.148 1.00 97.25 85 VAL A CA 1
ATOM 650 C C . VAL A 1 85 ? 4.562 -3.032 -17.005 1.00 97.25 85 VAL A C 1
ATOM 652 O O . VAL A 1 85 ? 5.426 -2.361 -16.441 1.00 97.25 85 VAL A O 1
ATOM 655 N N . ARG A 1 86 ? 3.277 -3.030 -16.654 1.00 96.25 86 ARG A N 1
ATOM 656 C CA . ARG A 1 86 ? 2.736 -2.345 -15.483 1.00 96.25 86 ARG A CA 1
ATOM 657 C C . ARG A 1 86 ? 1.838 -3.312 -14.727 1.00 96.25 86 ARG A C 1
ATOM 659 O O . ARG A 1 86 ? 0.966 -3.930 -15.336 1.00 96.25 86 ARG A O 1
ATOM 666 N N . VAL A 1 87 ? 2.070 -3.446 -13.430 1.00 97.00 87 VAL A N 1
ATOM 667 C CA . VAL A 1 87 ? 1.242 -4.231 -12.514 1.00 97.00 87 VAL A CA 1
ATOM 668 C C . VAL A 1 87 ? 0.684 -3.270 -11.485 1.00 97.00 87 VAL A C 1
ATOM 670 O O . VAL A 1 87 ? 1.447 -2.625 -10.775 1.00 97.00 87 VAL A O 1
ATOM 673 N N . HIS A 1 88 ? -0.639 -3.178 -11.408 1.00 96.75 88 HIS A N 1
ATOM 674 C CA . HIS A 1 88 ? -1.323 -2.321 -10.451 1.00 96.75 88 HIS A CA 1
ATOM 675 C C . HIS A 1 88 ? -2.180 -3.176 -9.525 1.00 96.75 88 HIS A C 1
ATOM 677 O O . HIS A 1 88 ? -2.965 -4.012 -9.976 1.00 96.75 88 HIS A O 1
ATOM 683 N N . THR A 1 89 ? -2.000 -3.006 -8.219 1.00 97.25 89 THR A N 1
ATOM 684 C CA . THR A 1 89 ? -2.746 -3.764 -7.216 1.00 97.25 89 THR A CA 1
ATOM 685 C C . THR A 1 89 ? -3.314 -2.858 -6.144 1.00 97.25 89 THR A C 1
ATOM 687 O O . THR A 1 89 ? -2.744 -1.825 -5.787 1.00 97.25 89 THR A O 1
ATOM 690 N N . ARG A 1 90 ? -4.454 -3.285 -5.607 1.00 97.81 90 ARG A N 1
ATOM 691 C CA . ARG A 1 90 ? -5.081 -2.693 -4.430 1.00 97.81 90 ARG A CA 1
ATOM 692 C C . ARG A 1 90 ? -5.333 -3.779 -3.410 1.00 97.81 90 ARG A C 1
ATOM 694 O O . ARG A 1 90 ? -5.854 -4.838 -3.761 1.00 97.81 90 ARG A O 1
ATOM 701 N N . SER A 1 91 ? -5.015 -3.508 -2.157 1.00 97.88 91 SER A N 1
ATOM 702 C CA . SER A 1 91 ? -5.340 -4.398 -1.057 1.00 97.88 91 SER A CA 1
ATOM 703 C C . SER A 1 91 ? -6.056 -3.657 0.056 1.00 97.88 91 SER A C 1
ATOM 705 O O . SER A 1 91 ? -5.887 -2.451 0.254 1.00 97.88 91 SER A O 1
ATOM 707 N N . ARG A 1 92 ? -6.902 -4.396 0.766 1.00 98.31 92 ARG A N 1
ATOM 708 C CA . ARG A 1 92 ? -7.584 -3.922 1.961 1.00 98.31 92 ARG A CA 1
ATOM 709 C C . ARG A 1 92 ? -7.535 -5.003 3.023 1.00 98.31 92 ARG A C 1
ATOM 711 O O . ARG A 1 92 ? -7.858 -6.156 2.740 1.00 98.31 92 ARG A O 1
ATOM 718 N N . MET A 1 93 ? -7.157 -4.616 4.232 1.00 98.62 93 MET A N 1
ATOM 719 C CA . MET A 1 93 ? -7.208 -5.455 5.419 1.00 98.62 93 MET A CA 1
ATOM 720 C C . MET A 1 93 ? -8.136 -4.831 6.455 1.00 98.62 93 MET A C 1
ATOM 722 O O . MET A 1 93 ? -8.039 -3.637 6.735 1.00 98.62 93 MET A O 1
ATOM 726 N N . THR A 1 94 ? -9.009 -5.647 7.028 1.00 98.44 94 THR A N 1
ATOM 727 C CA . THR A 1 94 ? -9.842 -5.315 8.192 1.00 98.44 94 THR A CA 1
ATOM 728 C C . THR A 1 94 ? -9.673 -6.395 9.258 1.00 98.44 94 THR A C 1
ATOM 730 O O . THR A 1 94 ? -9.100 -7.451 8.979 1.00 98.44 94 THR A O 1
ATOM 733 N N . ALA A 1 95 ? -10.179 -6.159 10.466 1.00 96.31 95 ALA A N 1
ATOM 734 C CA . ALA A 1 95 ? -10.178 -7.145 11.541 1.00 96.31 95 ALA A CA 1
ATOM 735 C C . ALA A 1 95 ? -11.576 -7.317 12.142 1.00 96.31 95 ALA A C 1
ATOM 737 O O . ALA A 1 95 ? -12.371 -6.380 12.154 1.00 96.31 95 ALA A O 1
ATOM 738 N N . ASP A 1 96 ? -11.850 -8.504 12.667 1.00 95.44 96 ASP A N 1
ATOM 739 C CA . ASP A 1 96 ? -12.913 -8.734 13.640 1.00 95.44 96 ASP A CA 1
ATOM 740 C C . ASP A 1 96 ? -12.338 -9.375 14.916 1.00 95.44 96 ASP A C 1
ATOM 742 O O . ASP A 1 96 ? -11.123 -9.415 15.123 1.00 95.44 96 ASP A O 1
ATOM 746 N N . ALA A 1 97 ? -13.208 -9.827 15.823 1.00 97.25 97 ALA A N 1
ATOM 747 C CA . ALA A 1 97 ? -12.801 -10.388 17.112 1.00 97.25 97 ALA A CA 1
ATOM 748 C C . ALA A 1 97 ? -11.954 -11.672 17.007 1.00 97.25 97 ALA A C 1
ATOM 750 O O . ALA A 1 97 ? -11.386 -12.114 18.010 1.00 97.25 97 ALA A O 1
ATOM 751 N N . HIS A 1 98 ? -11.894 -12.293 15.832 1.00 97.56 98 HIS A N 1
ATOM 752 C CA . HIS A 1 98 ? -11.286 -13.598 15.615 1.00 97.56 98 HIS A CA 1
ATOM 753 C C . HIS A 1 98 ? -10.254 -13.588 14.491 1.00 97.56 98 HIS A C 1
ATOM 755 O O . HIS A 1 98 ? -9.270 -14.325 14.575 1.00 97.56 98 HIS A O 1
ATOM 761 N N . GLU A 1 99 ? -10.460 -12.776 13.455 1.00 97.50 99 GLU A N 1
ATOM 762 C CA . GLU A 1 99 ? -9.728 -12.895 12.201 1.00 97.50 99 GLU A CA 1
ATOM 763 C C . GLU A 1 99 ? -9.309 -11.541 11.620 1.00 97.50 99 GLU A C 1
ATOM 765 O O . GLU A 1 99 ? -9.923 -10.497 11.840 1.00 97.50 99 GLU A O 1
ATOM 770 N N . PHE A 1 100 ? -8.245 -11.587 10.817 1.00 97.56 100 PHE A N 1
ATOM 771 C CA . PHE A 1 100 ? -7.872 -10.508 9.912 1.00 97.56 100 PHE A CA 1
ATOM 772 C C . PHE A 1 100 ? -8.285 -10.907 8.497 1.00 97.56 100 PHE A C 1
ATOM 774 O O . PHE A 1 100 ? -7.827 -11.921 7.968 1.00 97.56 100 PHE A O 1
ATOM 781 N N . CYS A 1 101 ? -9.1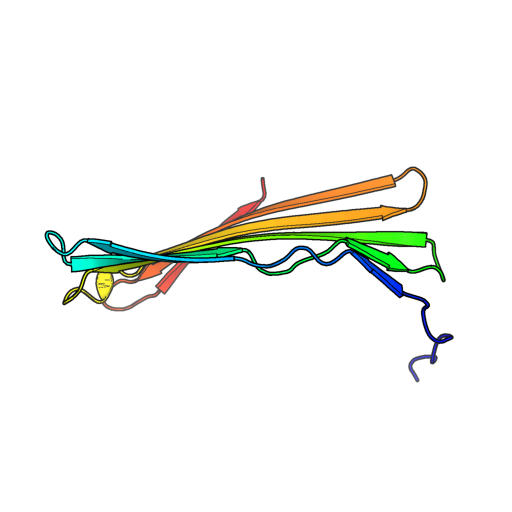27 -10.091 7.875 1.00 97.88 101 CYS A N 1
ATOM 782 C CA . CYS A 1 101 ? -9.652 -10.330 6.538 1.00 97.88 101 CYS A CA 1
ATOM 783 C C . CYS A 1 101 ? -8.880 -9.481 5.534 1.00 97.88 101 CYS A C 1
ATOM 785 O O . CYS A 1 101 ? -8.927 -8.254 5.598 1.00 97.88 101 CYS A O 1
ATOM 787 N N . VAL A 1 102 ? -8.189 -10.131 4.596 1.00 98.31 102 VAL A N 1
ATOM 788 C CA . VAL A 1 102 ? -7.385 -9.461 3.566 1.00 98.31 102 VAL A CA 1
ATOM 789 C C . VAL A 1 102 ? -7.964 -9.748 2.188 1.00 98.31 102 VAL A C 1
ATOM 791 O O . VAL A 1 102 ? -8.126 -10.904 1.801 1.00 98.31 102 VAL A O 1
ATOM 794 N N . VAL A 1 103 ? -8.224 -8.692 1.421 1.00 98.25 103 VAL A N 1
ATOM 795 C CA . VAL A 1 103 ? -8.661 -8.776 0.025 1.00 98.25 103 VAL A CA 1
ATOM 796 C C . VAL A 1 103 ? -7.630 -8.088 -0.858 1.00 98.25 103 VAL A C 1
ATOM 798 O O . VAL A 1 103 ? -7.158 -7.002 -0.532 1.00 98.25 103 VAL A O 1
ATOM 801 N N . ASN A 1 104 ? -7.284 -8.724 -1.978 1.00 97.75 104 ASN A N 1
ATOM 802 C CA . ASN A 1 104 ? -6.377 -8.180 -2.983 1.00 97.75 104 ASN A CA 1
ATOM 803 C C . ASN A 1 104 ? -7.068 -8.165 -4.344 1.00 97.75 104 ASN A C 1
ATOM 805 O O . ASN A 1 104 ? -7.729 -9.130 -4.729 1.00 97.75 104 ASN A O 1
ATOM 809 N N . HIS A 1 105 ? -6.861 -7.086 -5.085 1.00 97.56 105 HIS A N 1
ATOM 810 C CA . HIS A 1 105 ? -7.343 -6.906 -6.441 1.00 97.56 105 HIS A CA 1
ATOM 811 C C . HIS A 1 105 ? -6.170 -6.555 -7.348 1.00 97.56 105 HIS A C 1
ATOM 813 O O . HIS A 1 105 ? -5.382 -5.664 -7.034 1.00 97.56 105 HIS A O 1
ATOM 819 N N . LEU A 1 106 ? -6.081 -7.258 -8.474 1.00 96.31 106 LEU A N 1
ATOM 820 C CA . LEU A 1 106 ? -5.232 -6.897 -9.604 1.00 96.31 106 LEU A CA 1
ATOM 821 C C . LEU A 1 106 ? -6.092 -6.087 -10.582 1.00 96.31 106 LEU A C 1
ATOM 823 O O . LEU A 1 106 ? -7.183 -6.549 -10.930 1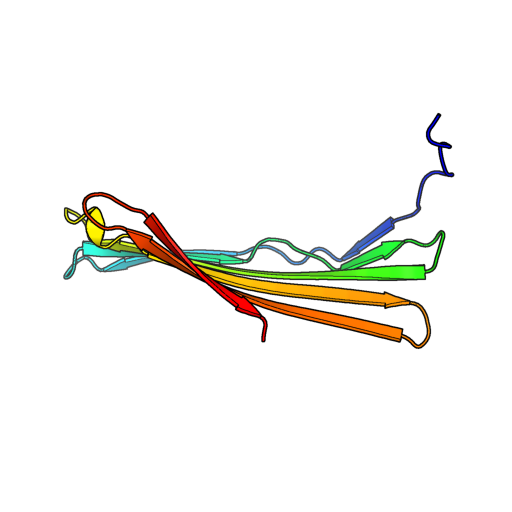.00 96.31 106 LEU A O 1
ATOM 827 N N . ALA A 1 107 ? -5.634 -4.894 -10.961 1.00 85.31 107 ALA A N 1
ATOM 828 C CA . ALA A 1 107 ? -6.345 -3.974 -11.850 1.00 85.31 107 ALA A CA 1
ATOM 829 C C . ALA A 1 107 ? -5.736 -3.928 -13.257 1.00 85.31 107 ALA A C 1
ATOM 831 O O . ALA A 1 107 ? -4.508 -4.139 -13.389 1.00 85.31 107 ALA A O 1
#

Organism: NCBI:txid163361

Secondary structure (DSSP, 8-state):
----PPPP-EEEE----EEEEEE-TTT-EEEEEEE----EEEETTT--EEEEEEEEEEEEETTEEEEEEEEEEEEEEEEETTEEEEEEEEEEEEE-SS-EEEEEEE-